Protein AF-A0A2G9NXC8-F1 (afdb_monomer_lite)

Foldseek 3Di:
DDDPVPVVVVVVVVVVVVVVVVVVVVVVVVVVVVVCCVVVVVVVVVVVVVVVQVVQKDKDKDKDKDKDKDKDKDKAADQPQVPDPQWDFDDPDPVPDDGGRIIIHIDIDIDIDIFIWIDIDGNVCVVVDDPVVSPDDWTAHPVGHTDD

Structure (mmCIF, N/CA/C/O backbone):
data_AF-A0A2G9NXC8-F1
#
_entry.id   AF-A0A2G9NXC8-F1
#
loop_
_atom_site.group_PDB
_atom_site.id
_atom_site.type_symbol
_atom_site.label_atom_id
_atom_site.label_alt_id
_atom_site.label_comp_id
_atom_site.label_asym_id
_atom_site.label_entity_id
_atom_site.label_seq_id
_atom_site.pdbx_PDB_ins_code
_atom_site.Cartn_x
_atom_site.Cartn_y
_atom_site.Cartn_z
_atom_site.occupancy
_atom_site.B_iso_or_equiv
_atom_site.auth_seq_id
_atom_site.auth_comp_id
_atom_site.auth_asym_id
_atom_site.auth_atom_id
_atom_site.pdbx_PDB_model_num
ATOM 1 N N . MET A 1 1 ? 66.734 40.270 -54.750 1.00 46.84 1 MET A N 1
ATOM 2 C CA . MET A 1 1 ? 66.098 39.158 -55.494 1.00 46.84 1 MET A CA 1
ATOM 3 C C . MET A 1 1 ? 65.897 37.991 -54.531 1.00 46.84 1 MET A C 1
ATOM 5 O O . MET A 1 1 ? 66.843 37.259 -54.272 1.00 46.84 1 MET A O 1
ATOM 9 N N . ALA A 1 2 ? 64.716 37.881 -53.912 1.00 50.00 2 ALA A N 1
ATOM 10 C CA . ALA A 1 2 ? 64.387 36.790 -52.989 1.00 50.00 2 ALA A CA 1
ATOM 11 C C . ALA A 1 2 ? 63.838 35.588 -53.777 1.00 50.00 2 ALA A C 1
ATOM 13 O O . ALA A 1 2 ? 63.085 35.762 -54.733 1.00 50.00 2 ALA A O 1
ATOM 14 N N . LYS A 1 3 ? 64.281 34.378 -53.421 1.00 49.31 3 LYS A N 1
ATOM 15 C CA . LYS A 1 3 ? 64.037 33.144 -54.179 1.00 49.31 3 LYS A CA 1
ATOM 16 C C . LYS A 1 3 ? 62.549 32.736 -54.135 1.00 49.31 3 LYS A C 1
ATOM 18 O O . LYS A 1 3 ? 61.989 32.649 -53.043 1.00 49.31 3 LYS A O 1
ATOM 23 N N . PRO A 1 4 ? 61.940 32.344 -55.273 1.00 56.59 4 PRO A N 1
ATOM 24 C CA . PRO A 1 4 ? 60.542 31.887 -55.360 1.00 56.59 4 PRO A CA 1
ATOM 25 C C . PRO A 1 4 ? 60.245 30.579 -54.592 1.00 56.59 4 PRO A C 1
ATOM 27 O O . PRO A 1 4 ? 59.108 30.116 -54.559 1.00 56.59 4 PRO A O 1
ATOM 30 N N . SER A 1 5 ? 61.245 29.965 -53.951 1.00 59.00 5 SER A N 1
ATOM 31 C CA . SER A 1 5 ? 61.100 28.717 -53.197 1.00 59.00 5 SER A CA 1
ATOM 32 C C . SER A 1 5 ? 60.465 28.888 -51.810 1.00 59.00 5 SER A C 1
ATOM 34 O O . SER A 1 5 ? 59.832 27.954 -51.320 1.00 59.00 5 SER A O 1
ATOM 36 N N . GLU A 1 6 ? 60.594 30.052 -51.161 1.00 57.78 6 GLU A N 1
ATOM 37 C CA . GLU A 1 6 ? 60.054 30.252 -49.802 1.00 57.78 6 GLU A CA 1
ATOM 38 C C . GLU A 1 6 ? 58.546 30.553 -49.780 1.00 57.78 6 GLU A C 1
ATOM 40 O O . GLU A 1 6 ? 57.832 30.073 -48.893 1.00 57.78 6 GLU A O 1
ATOM 45 N N . GLU A 1 7 ? 58.020 31.277 -50.772 1.00 59.09 7 GLU A N 1
ATOM 46 C CA . GLU A 1 7 ? 56.585 31.596 -50.847 1.00 59.09 7 GLU A CA 1
ATOM 47 C C . GLU A 1 7 ? 55.720 30.361 -51.136 1.00 59.09 7 GLU A C 1
ATOM 49 O O . GLU A 1 7 ? 54.653 30.176 -50.538 1.00 59.09 7 GLU A O 1
ATOM 54 N N . VAL A 1 8 ? 56.204 29.457 -51.993 1.00 60.72 8 VAL A N 1
ATOM 55 C CA . VAL A 1 8 ? 55.516 28.197 -52.320 1.00 60.72 8 VAL A CA 1
ATOM 56 C C . VAL A 1 8 ? 55.487 27.254 -51.107 1.00 60.72 8 VAL A C 1
ATOM 58 O O . VAL A 1 8 ? 54.483 26.578 -50.860 1.00 60.72 8 VAL A O 1
ATOM 61 N N . ALA A 1 9 ? 56.547 27.251 -50.291 1.00 60.69 9 ALA A N 1
ATOM 62 C CA . ALA A 1 9 ? 56.615 26.461 -49.064 1.00 60.69 9 ALA A CA 1
ATOM 63 C C . ALA A 1 9 ? 5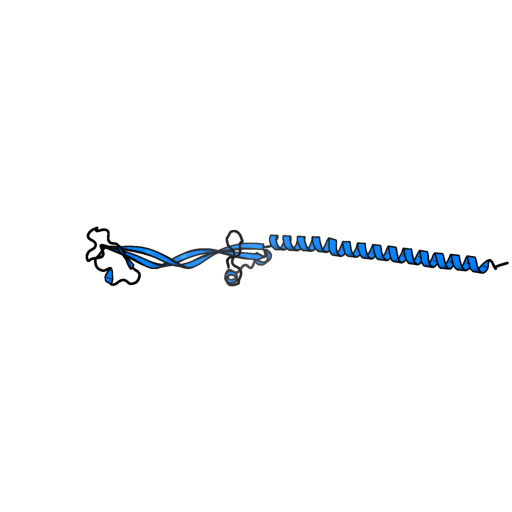5.669 26.987 -47.965 1.00 60.69 9 ALA A C 1
ATOM 65 O O . ALA A 1 9 ? 55.025 26.186 -47.280 1.00 60.69 9 ALA A O 1
ATOM 66 N N . LYS A 1 10 ? 55.522 28.315 -47.821 1.00 61.81 10 LYS A N 1
ATOM 67 C CA . LYS A 1 10 ? 54.551 28.925 -46.889 1.00 61.81 10 LYS A CA 1
ATOM 68 C C . LYS A 1 10 ? 53.102 28.613 -47.277 1.00 61.81 10 LYS A C 1
ATOM 70 O O . LYS A 1 10 ? 52.329 28.202 -46.411 1.00 61.81 10 LYS A O 1
ATOM 75 N N . LYS A 1 11 ? 52.743 28.701 -48.566 1.00 63.12 11 LYS A N 1
ATOM 76 C CA . LYS A 1 11 ? 51.387 28.359 -49.048 1.00 63.12 11 LYS A CA 1
ATOM 77 C C . LYS A 1 11 ? 51.007 26.897 -48.783 1.00 63.12 11 LYS A C 1
ATOM 79 O O . LYS A 1 11 ? 49.898 26.637 -48.320 1.00 63.12 11 LYS A O 1
ATOM 84 N N . ARG A 1 12 ? 51.928 25.941 -48.983 1.00 67.44 12 ARG A N 1
ATOM 85 C CA . ARG A 1 12 ? 51.677 24.516 -48.672 1.00 67.44 12 ARG A CA 1
ATOM 86 C C . ARG A 1 12 ? 51.468 24.249 -47.180 1.00 67.44 12 ARG A C 1
ATOM 88 O O . ARG A 1 12 ? 50.654 23.398 -46.835 1.00 67.44 12 ARG A O 1
ATOM 95 N N . LYS A 1 13 ? 52.180 24.952 -46.292 1.00 71.19 13 LYS A N 1
ATOM 96 C CA . LYS A 1 13 ? 51.973 24.831 -44.837 1.00 71.1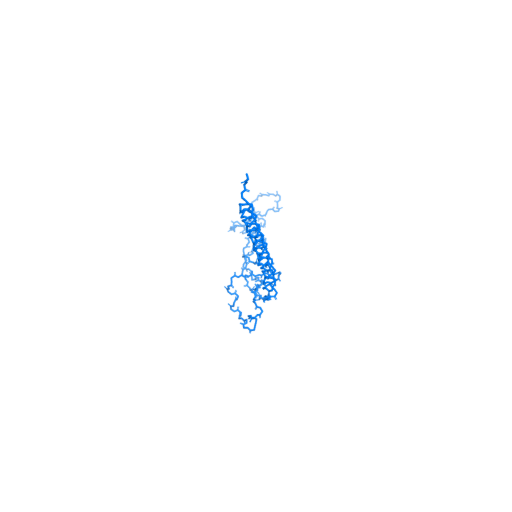9 13 LYS A CA 1
ATOM 97 C C . LYS A 1 13 ? 50.620 25.412 -44.410 1.00 71.19 13 LYS A C 1
ATOM 99 O O . LYS A 1 13 ? 49.918 24.766 -43.641 1.00 71.19 13 LYS A O 1
ATOM 104 N N . GLY A 1 14 ? 50.223 26.557 -44.972 1.00 76.31 14 GLY A N 1
ATOM 105 C CA . GLY A 1 14 ? 48.908 27.161 -44.722 1.00 76.31 14 GLY A CA 1
ATOM 106 C C . GLY A 1 14 ? 47.743 26.246 -45.115 1.00 76.31 14 GLY A C 1
ATOM 107 O O . GLY A 1 14 ? 46.814 26.068 -44.335 1.00 76.31 14 GLY A O 1
ATOM 108 N N . TRP A 1 15 ? 47.835 25.578 -46.269 1.00 79.06 15 TRP A N 1
ATOM 109 C CA . TRP A 1 15 ? 46.814 24.622 -46.722 1.00 79.06 15 TRP A CA 1
ATOM 110 C C . TRP A 1 15 ? 46.705 23.375 -45.838 1.00 79.06 15 TRP A C 1
ATOM 112 O O . TRP A 1 15 ? 45.604 22.882 -45.610 1.00 79.06 15 TRP A O 1
ATOM 122 N N . LYS A 1 16 ? 47.825 22.882 -45.294 1.00 81.12 16 LYS A N 1
ATOM 123 C CA . LYS A 1 16 ? 47.810 21.755 -44.348 1.00 81.12 16 LYS A CA 1
ATOM 124 C C . LYS A 1 16 ? 47.131 22.119 -43.030 1.00 81.12 16 LYS A C 1
ATOM 126 O O . LYS A 1 16 ? 46.351 21.325 -42.518 1.00 81.12 16 LYS A O 1
ATOM 131 N N . ILE A 1 17 ? 47.406 23.313 -42.503 1.00 85.50 17 ILE A N 1
ATOM 132 C CA . ILE A 1 17 ? 46.775 23.802 -41.269 1.00 85.50 17 ILE A CA 1
ATOM 133 C C . ILE A 1 17 ? 45.276 24.009 -41.498 1.00 85.50 17 ILE A C 1
ATOM 135 O O . ILE A 1 17 ? 44.469 23.541 -40.703 1.00 85.50 17 ILE A O 1
ATOM 139 N N . PHE A 1 18 ? 44.897 24.631 -42.615 1.00 85.00 18 PHE A N 1
ATOM 140 C CA . PHE A 1 18 ? 43.494 24.844 -42.965 1.00 85.00 18 PHE A CA 1
ATOM 141 C C . PHE A 1 18 ? 42.719 23.525 -43.113 1.00 85.00 18 PHE A C 1
ATOM 143 O O . PHE A 1 18 ? 41.641 23.374 -42.541 1.00 85.00 18 PHE A O 1
ATOM 150 N N . GLY A 1 19 ? 43.299 22.535 -43.802 1.00 87.75 19 GLY A N 1
ATOM 151 C CA . GLY A 1 19 ? 42.705 21.201 -43.913 1.00 87.75 19 GLY A CA 1
ATOM 152 C C . GLY A 1 19 ? 42.540 20.505 -42.559 1.00 87.75 19 GLY A C 1
ATOM 153 O O . GLY A 1 19 ? 41.507 19.891 -42.310 1.00 87.75 19 GLY A O 1
ATOM 154 N N . LEU A 1 20 ? 43.517 20.650 -41.657 1.00 90.69 20 LEU A N 1
ATOM 155 C CA . LEU A 1 20 ? 43.464 20.067 -40.315 1.00 90.69 20 LEU A CA 1
ATOM 156 C C . LEU A 1 20 ? 42.373 20.712 -39.442 1.00 90.69 20 LEU A C 1
ATOM 158 O O . LEU A 1 20 ? 41.668 20.002 -38.730 1.00 90.69 20 LEU A O 1
ATOM 162 N N . VAL A 1 21 ? 42.176 22.030 -39.543 1.00 91.56 21 VAL A N 1
ATOM 163 C CA . VAL A 1 21 ? 41.105 22.747 -38.826 1.00 91.56 21 VAL A CA 1
ATOM 164 C C . VAL A 1 21 ? 39.718 22.281 -39.279 1.00 91.56 21 VAL A C 1
ATOM 166 O O . VAL A 1 21 ? 38.859 22.027 -38.437 1.00 91.56 21 VAL A O 1
ATOM 169 N N . ILE A 1 22 ? 39.504 22.103 -40.586 1.00 91.94 22 ILE A N 1
ATOM 170 C CA . ILE A 1 22 ? 38.231 21.587 -41.118 1.00 91.94 22 ILE A CA 1
ATOM 171 C C . ILE A 1 22 ? 37.957 20.172 -40.598 1.00 91.94 22 ILE A C 1
ATOM 173 O O . ILE A 1 22 ? 36.836 19.864 -40.197 1.00 91.94 22 ILE A O 1
ATOM 177 N N . LEU A 1 23 ? 38.982 19.320 -40.559 1.00 92.38 23 LEU A N 1
ATOM 178 C CA . LEU A 1 23 ? 38.857 17.937 -40.095 1.00 92.38 23 LEU A CA 1
ATOM 179 C C . LEU A 1 23 ? 38.466 17.868 -38.610 1.00 92.38 23 LEU A C 1
ATOM 181 O O . LEU A 1 23 ? 37.584 17.095 -38.240 1.00 92.38 23 LEU A O 1
ATOM 185 N N . ILE A 1 24 ? 39.058 18.731 -37.777 1.00 94.25 24 ILE A N 1
ATOM 186 C CA . ILE A 1 24 ? 38.680 18.876 -36.363 1.00 94.25 24 ILE A CA 1
ATOM 187 C C . ILE A 1 24 ? 37.227 19.347 -36.236 1.00 94.25 24 ILE A C 1
ATOM 189 O O . ILE A 1 24 ? 36.483 18.818 -35.414 1.00 94.25 24 ILE A O 1
ATOM 193 N N . PHE A 1 25 ? 36.799 20.306 -37.059 1.00 94.06 25 PHE A N 1
ATOM 194 C CA . PHE A 1 25 ? 35.432 20.825 -37.008 1.00 94.06 25 PHE A CA 1
ATOM 195 C C . PHE A 1 25 ? 34.391 19.754 -37.366 1.00 94.06 25 PHE A C 1
ATOM 197 O O . PHE A 1 25 ? 33.392 19.601 -36.665 1.00 94.06 25 PHE A O 1
ATOM 204 N N . ILE A 1 26 ? 34.658 18.956 -38.405 1.00 93.06 26 ILE A N 1
ATOM 205 C CA . ILE A 1 26 ? 33.807 17.819 -38.791 1.00 93.06 26 ILE A CA 1
ATOM 206 C C . ILE A 1 26 ? 33.732 16.795 -37.653 1.00 93.06 26 ILE A C 1
ATOM 208 O O . ILE A 1 26 ? 32.646 16.325 -37.318 1.00 93.06 26 ILE A O 1
ATOM 212 N N . PHE A 1 27 ? 34.868 16.479 -37.026 1.00 93.62 27 PHE A N 1
ATOM 213 C CA . PHE A 1 27 ? 34.912 15.548 -35.901 1.00 93.62 27 PHE A CA 1
ATOM 214 C C . PHE A 1 27 ? 34.095 16.049 -34.700 1.00 93.62 27 PHE A C 1
ATOM 216 O O . PHE A 1 27 ? 33.315 15.290 -34.127 1.00 93.62 27 PHE A O 1
ATOM 223 N N . LEU A 1 28 ? 34.203 17.337 -34.358 1.00 91.62 28 LEU A N 1
ATOM 224 C CA . LEU A 1 28 ? 33.412 17.949 -33.287 1.00 91.62 28 LEU A CA 1
ATOM 225 C C . LEU A 1 28 ? 31.908 17.911 -33.585 1.00 91.62 28 LEU A C 1
ATOM 227 O O . LEU A 1 28 ? 31.131 17.546 -32.705 1.00 91.62 28 LEU A O 1
ATOM 231 N N . MET A 1 29 ? 31.489 18.218 -34.817 1.00 89.31 29 MET A N 1
ATOM 232 C CA . MET A 1 29 ? 30.076 18.103 -35.204 1.00 89.31 29 MET A CA 1
ATOM 233 C C . MET A 1 29 ? 29.564 16.663 -35.080 1.00 89.31 29 MET A C 1
ATOM 235 O O . MET A 1 29 ? 28.447 16.445 -34.613 1.00 89.31 29 MET A O 1
ATOM 239 N N . PHE A 1 30 ? 30.388 15.674 -35.439 1.00 89.69 30 PHE A N 1
ATOM 240 C CA . PHE A 1 30 ? 30.027 14.262 -35.319 1.00 89.69 30 PHE A CA 1
ATOM 241 C C . PHE A 1 30 ? 29.868 13.821 -33.857 1.00 89.69 30 PHE A C 1
ATOM 243 O O . PHE A 1 30 ? 28.951 13.061 -33.537 1.00 89.69 30 PHE A O 1
ATOM 250 N N . LEU A 1 31 ? 30.719 14.325 -32.955 1.00 88.25 31 LEU A N 1
ATOM 251 C CA . LEU A 1 31 ? 30.597 14.076 -31.517 1.00 88.25 31 LEU A CA 1
ATOM 252 C C . LEU A 1 31 ? 29.303 14.662 -30.948 1.00 88.25 31 LEU A C 1
ATOM 254 O O . LEU A 1 31 ? 28.583 13.952 -30.251 1.00 88.25 31 LEU A O 1
ATOM 258 N N . VAL A 1 32 ? 28.978 15.916 -31.280 1.00 86.06 32 VAL A N 1
ATOM 259 C CA . VAL A 1 32 ? 27.736 16.563 -30.821 1.00 86.06 32 VAL A CA 1
ATOM 260 C C . VAL A 1 32 ? 26.512 15.786 -31.307 1.00 86.06 32 VAL A C 1
ATOM 262 O O . VAL A 1 32 ? 25.651 15.436 -30.506 1.00 86.06 32 VAL A O 1
ATOM 265 N N . PHE A 1 33 ? 26.478 15.413 -32.588 1.00 82.94 33 PHE A N 1
ATOM 266 C CA . PHE A 1 33 ? 25.367 14.646 -33.155 1.00 82.94 33 PHE A CA 1
ATOM 267 C C . PHE A 1 33 ? 25.225 13.251 -32.525 1.00 82.94 33 PHE A C 1
ATOM 269 O O . PHE A 1 33 ? 24.116 12.781 -32.273 1.00 82.94 33 PHE A O 1
ATOM 276 N N . SER A 1 34 ? 26.347 12.590 -32.224 1.00 80.19 34 SER A N 1
ATOM 277 C CA . SER A 1 34 ? 26.344 11.287 -31.547 1.00 80.19 34 SER A CA 1
ATOM 278 C C . SER A 1 34 ? 25.803 11.396 -30.119 1.00 80.19 34 SER A C 1
ATOM 280 O O . SER A 1 34 ? 25.012 10.552 -29.700 1.00 80.19 34 SER A O 1
ATOM 282 N N . ILE A 1 35 ? 26.181 12.450 -29.388 1.00 79.56 35 ILE A N 1
ATOM 283 C CA . ILE A 1 35 ? 25.672 12.737 -28.041 1.00 79.56 35 ILE A CA 1
ATOM 284 C C . ILE A 1 35 ? 24.161 12.999 -28.097 1.00 79.56 35 ILE A C 1
ATOM 286 O O . ILE A 1 35 ? 23.418 12.345 -27.368 1.00 79.56 35 ILE A O 1
ATOM 290 N N . ASP A 1 36 ? 23.682 13.859 -28.998 1.00 73.75 36 ASP A N 1
ATOM 291 C CA . ASP A 1 36 ? 22.246 14.149 -29.136 1.00 73.75 36 ASP A CA 1
ATOM 292 C C . ASP A 1 36 ? 21.422 12.903 -29.487 1.00 73.75 36 ASP A C 1
ATOM 294 O O . ASP A 1 36 ? 20.326 12.713 -28.959 1.00 73.75 36 ASP A O 1
ATOM 298 N N . ILE A 1 37 ? 21.948 12.000 -30.321 1.00 72.56 37 ILE A N 1
ATOM 299 C CA . ILE A 1 37 ? 21.278 10.727 -30.620 1.00 72.56 37 ILE A CA 1
ATOM 300 C C . ILE A 1 37 ? 21.221 9.826 -29.385 1.00 72.56 37 ILE A C 1
ATOM 302 O O . ILE A 1 37 ? 20.168 9.248 -29.108 1.00 72.56 37 ILE A O 1
ATOM 306 N N . ILE A 1 38 ? 22.327 9.682 -28.652 1.00 70.56 38 ILE A N 1
ATOM 307 C CA . ILE A 1 38 ? 22.405 8.792 -27.485 1.00 70.56 38 ILE A CA 1
ATOM 308 C C . ILE A 1 38 ? 21.502 9.312 -26.357 1.00 70.56 38 ILE A C 1
ATOM 310 O O . ILE A 1 38 ? 20.674 8.562 -25.836 1.00 70.56 38 ILE A O 1
ATOM 314 N N . PHE A 1 39 ? 21.596 10.598 -26.017 1.00 64.88 39 PHE A N 1
ATOM 315 C CA . PHE A 1 39 ? 20.800 11.205 -24.947 1.00 64.88 39 PHE A CA 1
ATOM 316 C C . PHE A 1 39 ? 19.340 11.445 -25.361 1.00 64.88 39 PHE A C 1
ATOM 318 O O . PHE A 1 39 ? 18.428 11.212 -24.564 1.00 64.88 39 PHE A O 1
ATOM 325 N N . GLY A 1 40 ? 19.090 11.837 -26.612 1.00 60.91 40 GLY A N 1
ATOM 326 C CA . GLY A 1 40 ? 17.744 12.055 -27.145 1.00 60.91 40 GLY A CA 1
ATOM 327 C C . GLY A 1 40 ? 16.929 10.765 -27.259 1.00 60.91 40 GLY A C 1
ATOM 328 O O . GLY A 1 40 ? 15.773 10.728 -26.834 1.00 60.91 40 GLY A O 1
ATOM 329 N N . LYS A 1 41 ? 17.530 9.672 -27.754 1.00 57.62 41 LYS A N 1
ATOM 330 C CA . LYS A 1 41 ? 16.856 8.360 -27.811 1.00 57.62 41 LYS A CA 1
ATOM 331 C C . LYS A 1 41 ? 16.759 7.691 -26.441 1.00 57.62 41 LYS A C 1
ATOM 333 O O . LYS A 1 41 ? 15.745 7.052 -26.162 1.00 57.62 41 LYS A O 1
ATOM 338 N N . GLY A 1 42 ? 17.753 7.876 -25.568 1.00 54.25 42 GLY A N 1
ATOM 339 C CA . GLY A 1 42 ? 17.719 7.362 -24.195 1.00 54.25 42 GLY A CA 1
ATOM 340 C C . GLY A 1 42 ? 16.519 7.881 -23.396 1.00 54.25 42 GLY A C 1
ATOM 341 O O . GLY A 1 42 ? 15.881 7.118 -22.672 1.00 54.25 42 GLY A O 1
ATOM 342 N N . LYS A 1 43 ? 16.139 9.151 -23.596 1.00 53.34 43 LYS A N 1
ATOM 343 C CA . LYS A 1 43 ? 14.984 9.766 -22.923 1.00 53.34 43 LYS A CA 1
ATOM 344 C C . LYS A 1 43 ? 13.635 9.199 -23.388 1.00 53.34 43 LYS A C 1
ATOM 346 O O . LYS A 1 43 ? 12.741 9.021 -22.567 1.00 53.34 43 LYS A O 1
ATOM 351 N N . MET A 1 44 ? 13.489 8.867 -24.674 1.00 53.56 44 MET A N 1
ATOM 352 C CA . MET A 1 44 ? 12.263 8.226 -25.176 1.00 53.56 44 MET A CA 1
ATOM 353 C C . MET A 1 44 ? 12.129 6.780 -24.692 1.00 53.56 44 MET A C 1
ATOM 355 O O . MET A 1 44 ? 11.044 6.377 -24.285 1.00 53.56 44 MET A O 1
ATOM 359 N N . ILE A 1 45 ? 13.223 6.011 -24.680 1.00 54.44 45 ILE A N 1
ATOM 360 C CA . ILE A 1 45 ? 13.204 4.623 -24.193 1.00 54.44 45 ILE A CA 1
ATOM 361 C C . ILE A 1 45 ? 12.874 4.584 -22.691 1.00 54.44 45 ILE A C 1
ATOM 363 O O . ILE A 1 45 ? 12.074 3.754 -22.272 1.00 54.44 45 ILE A O 1
ATOM 367 N N . GLY A 1 46 ? 13.411 5.510 -21.887 1.00 51.34 46 GLY A N 1
ATOM 368 C CA . GLY A 1 46 ? 13.102 5.599 -20.453 1.00 51.34 46 GLY A CA 1
ATOM 369 C C . GLY A 1 46 ? 11.628 5.891 -20.144 1.00 51.34 46 GLY A C 1
ATOM 370 O O . GLY A 1 46 ? 11.054 5.265 -19.251 1.00 51.34 46 GLY A O 1
ATOM 371 N N . ASN A 1 47 ? 10.991 6.779 -20.915 1.00 53.84 47 ASN A N 1
ATOM 372 C CA . ASN A 1 47 ? 9.562 7.065 -20.757 1.00 53.84 47 ASN A CA 1
ATOM 373 C C . ASN A 1 47 ? 8.696 5.872 -21.187 1.00 53.84 47 ASN A C 1
ATOM 375 O O . ASN A 1 47 ? 7.801 5.479 -20.449 1.00 53.84 47 ASN A O 1
ATOM 379 N N . ILE A 1 48 ? 9.020 5.227 -22.315 1.00 54.91 48 ILE A N 1
ATOM 380 C CA . ILE A 1 48 ? 8.276 4.052 -22.795 1.00 54.91 48 ILE A CA 1
ATOM 381 C C . ILE A 1 48 ? 8.372 2.894 -21.796 1.00 54.91 48 ILE A C 1
ATOM 383 O O . ILE A 1 48 ? 7.378 2.226 -21.544 1.00 54.91 48 ILE A O 1
ATOM 387 N N . VAL A 1 49 ? 9.544 2.650 -21.202 1.00 55.22 49 VAL A N 1
ATOM 388 C CA . VAL A 1 49 ? 9.711 1.578 -20.205 1.00 55.22 49 VAL A CA 1
ATOM 389 C C . VAL A 1 49 ? 8.919 1.871 -18.927 1.00 55.22 49 VAL A C 1
ATOM 391 O O . VAL A 1 49 ? 8.336 0.948 -18.360 1.00 55.22 49 VAL A O 1
ATOM 394 N N . SER A 1 50 ? 8.861 3.133 -18.498 1.00 54.84 50 SER A N 1
ATOM 395 C CA . SER A 1 50 ? 8.072 3.550 -17.331 1.00 54.84 50 SER A CA 1
ATOM 396 C C . SER A 1 50 ? 6.573 3.334 -17.570 1.00 54.84 50 SER A C 1
ATOM 398 O O . SER A 1 50 ? 5.941 2.613 -16.794 1.00 54.84 50 SER A O 1
ATOM 400 N N . ASP A 1 51 ? 6.047 3.821 -18.698 1.00 52.81 51 ASP A N 1
ATOM 401 C CA . ASP A 1 51 ? 4.633 3.673 -19.080 1.00 52.81 51 ASP A CA 1
ATOM 402 C C . ASP A 1 51 ? 4.249 2.199 -19.310 1.00 52.81 51 ASP A C 1
ATOM 404 O O . ASP A 1 51 ? 3.181 1.737 -18.895 1.00 52.81 51 ASP A O 1
ATOM 408 N N . LEU A 1 52 ? 5.142 1.405 -19.917 1.00 54.16 52 LEU A N 1
ATOM 409 C CA . LEU A 1 52 ? 4.915 -0.027 -20.113 1.00 54.16 52 LEU A CA 1
ATOM 410 C C . LEU A 1 52 ? 4.903 -0.782 -18.774 1.00 54.16 52 LEU A C 1
ATOM 412 O O . LEU A 1 52 ? 4.104 -1.705 -18.597 1.00 54.16 52 LEU A O 1
ATOM 416 N N . SER A 1 53 ? 5.751 -0.392 -17.814 1.00 53.47 53 SER A N 1
ATOM 417 C CA . SER A 1 53 ? 5.774 -1.000 -16.477 1.00 53.47 53 SER A CA 1
ATOM 418 C C . SER A 1 53 ? 4.467 -0.766 -15.715 1.00 53.47 53 SER A C 1
ATOM 420 O O . SER A 1 53 ? 3.990 -1.672 -15.036 1.00 53.47 53 SER A O 1
ATOM 422 N N . GLU A 1 54 ? 3.843 0.398 -15.896 1.00 53.38 54 GLU A N 1
ATOM 423 C CA . GLU A 1 54 ? 2.568 0.735 -15.266 1.00 53.38 54 GLU A CA 1
ATOM 424 C C . GLU A 1 54 ? 1.406 -0.008 -15.949 1.00 53.38 54 GLU A C 1
ATOM 426 O O . GLU A 1 54 ? 0.594 -0.643 -15.271 1.00 53.38 54 GLU A O 1
ATOM 431 N N . SER A 1 55 ? 1.416 -0.088 -17.290 1.00 58.41 55 SER A N 1
ATOM 432 C CA . SER A 1 55 ? 0.434 -0.849 -18.090 1.00 58.41 55 SER A CA 1
ATOM 433 C C . SER A 1 55 ? 0.478 -2.370 -17.883 1.00 58.41 55 SER A C 1
ATOM 435 O O . SER A 1 55 ? -0.461 -3.082 -18.239 1.00 58.41 55 SER A O 1
ATOM 437 N N . THR A 1 56 ? 1.569 -2.887 -17.307 1.00 66.50 56 THR A N 1
ATOM 438 C CA . THR A 1 56 ? 1.766 -4.321 -17.066 1.00 66.50 56 THR A CA 1
ATOM 439 C C . THR A 1 56 ? 1.451 -4.745 -15.639 1.00 66.50 56 THR A C 1
ATOM 441 O O . THR A 1 56 ? 1.770 -5.872 -15.260 1.00 66.50 56 THR A O 1
ATOM 444 N N . THR A 1 57 ? 0.798 -3.892 -14.847 1.00 67.88 57 THR A N 1
ATOM 445 C CA . THR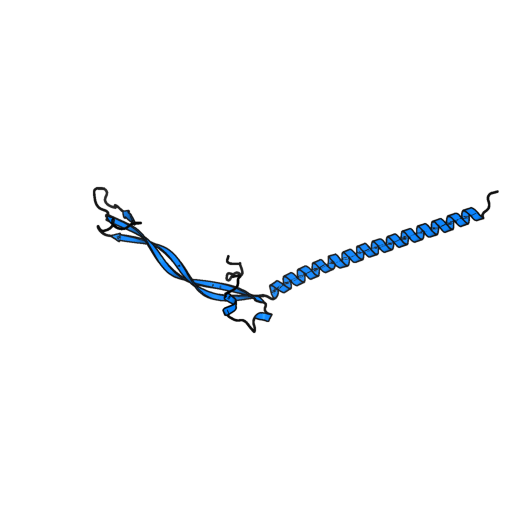 A 1 57 ? 0.333 -4.235 -13.499 1.00 67.88 57 THR A CA 1
ATOM 446 C C . THR A 1 57 ? -1.187 -4.367 -13.431 1.00 67.88 57 THR A C 1
ATOM 448 O O . THR A 1 57 ? -1.925 -3.712 -14.160 1.00 67.88 57 THR A O 1
ATOM 451 N N . LYS A 1 58 ? -1.666 -5.258 -12.563 1.00 74.94 58 LYS A N 1
ATOM 452 C CA . LYS A 1 58 ? -3.080 -5.473 -12.261 1.00 74.94 58 LYS A CA 1
ATOM 453 C C . LYS A 1 58 ? -3.291 -5.302 -10.763 1.00 74.94 58 LYS A C 1
ATOM 455 O O . LYS A 1 58 ? -2.534 -5.853 -9.964 1.00 74.94 58 LYS A O 1
ATOM 460 N N . LEU A 1 59 ? -4.335 -4.566 -10.399 1.00 76.81 59 LEU A N 1
ATOM 461 C CA . LEU A 1 59 ? -4.791 -4.463 -9.020 1.00 76.81 59 LEU A CA 1
ATOM 462 C C . LEU A 1 59 ? -5.635 -5.700 -8.680 1.00 76.81 59 LEU A C 1
ATOM 464 O O . LEU A 1 59 ? -6.601 -6.009 -9.381 1.00 76.81 59 LEU A O 1
ATOM 468 N N . VAL A 1 60 ? -5.252 -6.427 -7.633 1.00 77.94 60 VAL A N 1
ATOM 469 C CA . VAL A 1 60 ? -6.009 -7.575 -7.117 1.00 77.94 60 VAL A CA 1
ATOM 470 C C . VAL A 1 60 ? -6.388 -7.290 -5.677 1.00 77.94 60 VAL A C 1
ATOM 472 O O . VAL A 1 60 ? -5.513 -7.035 -4.856 1.00 77.94 60 VAL A O 1
ATOM 475 N N . CYS A 1 61 ? -7.687 -7.320 -5.390 1.00 78.62 61 CYS A N 1
ATOM 476 C CA . CYS A 1 61 ? -8.249 -6.964 -4.094 1.00 78.62 61 CYS A CA 1
ATOM 477 C C . CYS A 1 61 ? -8.809 -8.191 -3.380 1.00 78.62 61 CYS A C 1
ATOM 479 O O . CYS A 1 61 ? -9.452 -9.038 -4.003 1.00 78.62 61 CYS A O 1
ATOM 481 N N . LYS A 1 62 ? -8.606 -8.248 -2.064 1.00 78.69 62 LYS A N 1
ATOM 482 C CA . LYS A 1 62 ? -9.234 -9.214 -1.165 1.00 78.69 62 LYS A CA 1
ATOM 483 C C . LYS A 1 62 ? -9.867 -8.468 -0.001 1.00 78.69 62 LYS A C 1
ATOM 485 O O . LYS A 1 62 ? -9.285 -7.533 0.547 1.00 78.69 62 LYS A O 1
ATOM 490 N N . GLN A 1 63 ? -11.054 -8.906 0.390 1.00 79.38 63 GLN A N 1
ATOM 491 C CA . GLN A 1 63 ? -11.702 -8.401 1.586 1.00 79.38 63 GLN A CA 1
ATOM 492 C C . GLN A 1 63 ? -11.063 -9.065 2.809 1.00 79.38 63 GLN A C 1
ATOM 494 O O . GLN A 1 63 ? -11.042 -10.292 2.916 1.00 79.38 63 GLN A O 1
ATOM 499 N N . GLN A 1 64 ? -10.514 -8.260 3.714 1.00 74.50 64 GLN A N 1
ATOM 500 C CA . GLN A 1 64 ? -9.933 -8.725 4.969 1.00 74.50 64 GLN A CA 1
ATOM 501 C C . GLN A 1 64 ? -10.728 -8.176 6.152 1.00 74.50 64 GLN A C 1
ATOM 503 O O . GLN A 1 64 ? -11.113 -7.004 6.186 1.00 74.50 64 GLN A O 1
ATOM 508 N N . SER A 1 65 ? -10.982 -9.041 7.133 1.00 82.50 65 SER A N 1
ATOM 509 C CA . SER A 1 65 ? -11.546 -8.641 8.417 1.00 82.50 65 SER A CA 1
ATOM 510 C C . SER A 1 65 ? -10.447 -8.100 9.320 1.00 82.50 65 SER A C 1
ATOM 512 O O . SER A 1 65 ? -9.423 -8.758 9.493 1.00 82.50 65 SER A O 1
ATOM 514 N N . TYR A 1 66 ? -10.688 -6.955 9.946 1.00 79.12 66 TYR A N 1
ATOM 515 C CA . TYR A 1 66 ? -9.823 -6.408 10.983 1.00 79.12 66 TYR A CA 1
ATOM 516 C C . TYR A 1 66 ? -10.642 -6.074 12.228 1.00 79.12 66 TYR A C 1
ATOM 518 O O . TYR A 1 66 ? -11.852 -5.836 12.155 1.00 79.12 66 TYR A O 1
ATOM 526 N N . GLN A 1 67 ? -9.983 -6.108 13.383 1.00 84.69 67 GLN A N 1
ATOM 527 C CA . GLN A 1 67 ? -10.575 -5.646 14.629 1.00 84.69 67 GLN A CA 1
ATOM 528 C C . GLN A 1 67 ? -10.285 -4.162 14.792 1.00 84.69 67 GLN A C 1
ATOM 530 O O . GLN A 1 67 ? -9.139 -3.736 14.663 1.00 84.69 67 GLN A O 1
ATOM 535 N N . ASP A 1 68 ? -11.337 -3.400 15.056 1.00 87.25 68 ASP A N 1
ATOM 536 C CA . ASP A 1 68 ? -11.260 -1.975 15.326 1.00 87.25 68 ASP A CA 1
ATOM 537 C C . ASP A 1 68 ? -11.850 -1.685 16.698 1.00 87.25 68 ASP A C 1
ATOM 539 O O . ASP A 1 68 ? -12.812 -2.330 17.132 1.00 87.25 68 ASP A O 1
ATOM 543 N N . ILE A 1 69 ? -11.258 -0.710 17.370 1.00 87.44 69 ILE A N 1
ATOM 544 C CA . ILE A 1 69 ? -11.691 -0.266 18.685 1.00 87.44 69 ILE A CA 1
ATOM 545 C C . ILE A 1 69 ? -12.597 0.944 18.475 1.00 87.44 69 ILE A C 1
ATOM 547 O O . ILE A 1 69 ? -12.154 1.996 18.017 1.00 87.44 69 ILE A O 1
ATOM 551 N N . GLU A 1 70 ? -13.881 0.795 18.794 1.00 87.56 70 GLU A N 1
ATOM 552 C CA . GLU A 1 70 ? -14.842 1.892 18.742 1.00 87.56 70 GLU A CA 1
ATOM 553 C C . GLU A 1 70 ? -15.256 2.325 20.143 1.00 87.56 70 GLU A C 1
ATOM 555 O O . GLU A 1 70 ? -15.655 1.508 20.977 1.00 87.56 70 GLU A O 1
ATOM 560 N N . TYR A 1 71 ? -15.245 3.638 20.358 1.00 85.88 71 TYR A N 1
ATOM 561 C CA . TYR A 1 71 ? -15.791 4.259 21.555 1.00 85.88 71 TYR A CA 1
ATOM 562 C C . TYR A 1 71 ? -17.230 4.684 21.290 1.00 85.88 71 TYR A C 1
ATOM 564 O O . TYR A 1 71 ? -17.512 5.405 20.331 1.00 85.88 71 TYR A O 1
ATOM 572 N N . TYR A 1 72 ? -18.147 4.245 22.144 1.00 82.69 72 TYR A N 1
ATOM 573 C CA . TYR A 1 72 ? -19.541 4.663 22.098 1.00 82.69 72 TYR A CA 1
ATOM 574 C C . TYR A 1 72 ? -19.979 5.182 23.456 1.00 82.69 72 TYR A C 1
ATOM 576 O O . TYR A 1 72 ? -19.456 4.808 24.504 1.00 82.69 72 TYR A O 1
ATOM 584 N N . THR A 1 73 ? -20.958 6.073 23.422 1.00 85.56 73 THR A N 1
ATOM 585 C CA . THR A 1 73 ? -21.541 6.643 24.623 1.00 85.56 73 THR A CA 1
ATOM 586 C C . THR A 1 73 ? -22.832 5.910 24.950 1.00 85.56 73 THR A C 1
ATOM 588 O O . THR A 1 73 ? -23.761 5.918 24.144 1.00 85.56 73 THR A O 1
ATOM 591 N N . GLU A 1 74 ? -22.916 5.315 26.135 1.00 84.06 74 GLU A N 1
ATOM 592 C CA . GLU A 1 74 ? -24.184 4.819 26.672 1.00 84.06 74 GLU A CA 1
ATOM 593 C C . GLU A 1 74 ? -24.708 5.753 27.763 1.00 84.06 74 GLU A C 1
ATOM 595 O O . GLU A 1 74 ? -23.935 6.360 28.511 1.00 84.06 74 GLU A O 1
ATOM 600 N N . VAL A 1 75 ? -26.034 5.868 27.842 1.00 81.94 75 VAL A N 1
ATOM 601 C CA . VAL A 1 75 ? -26.711 6.555 28.941 1.00 81.94 75 VAL A CA 1
ATOM 602 C C . VAL A 1 75 ? -27.363 5.502 29.823 1.00 81.94 75 VAL A C 1
ATOM 604 O O . VAL A 1 75 ? -28.264 4.792 29.379 1.00 81.94 75 VAL A O 1
ATOM 607 N N . VAL A 1 76 ? -26.902 5.393 31.066 1.00 74.94 76 VAL A N 1
ATOM 608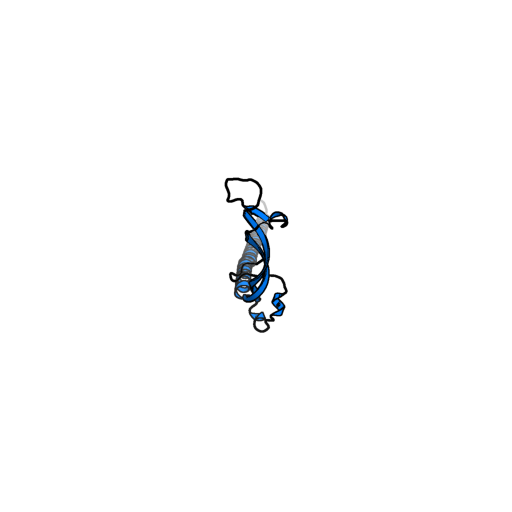 C CA . VAL A 1 76 ? -27.452 4.467 32.061 1.00 74.94 76 VAL A CA 1
ATOM 609 C C . VAL A 1 76 ? -28.264 5.273 33.066 1.00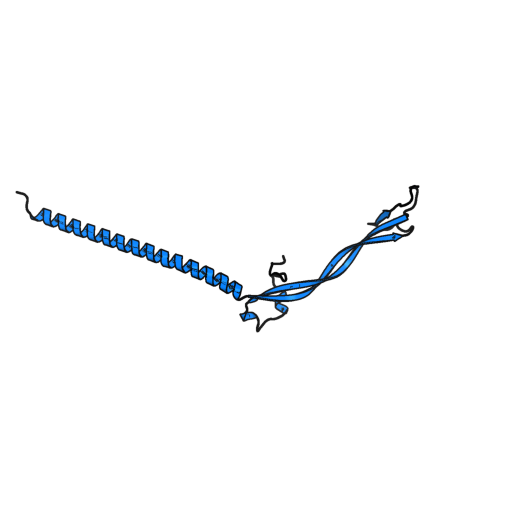 74.94 76 VAL A C 1
ATOM 611 O O . VAL A 1 76 ? -27.745 6.195 33.694 1.00 74.94 76 VAL A O 1
ATOM 614 N N . SER A 1 77 ? -29.544 4.943 33.215 1.00 70.44 77 SER A N 1
ATOM 615 C CA . SER A 1 77 ? -30.406 5.551 34.232 1.00 70.44 77 SER A CA 1
ATOM 616 C C . SER A 1 77 ? -30.264 4.803 35.561 1.00 70.44 77 SER A C 1
ATOM 618 O O . SER A 1 77 ? -30.316 3.571 35.586 1.00 70.44 77 SER A O 1
ATOM 620 N N . GLY A 1 78 ? -30.092 5.537 36.666 1.00 62.75 78 GLY A N 1
ATOM 621 C CA . GLY A 1 78 ? -30.147 4.985 38.023 1.00 62.75 78 GLY A CA 1
ATOM 622 C C . GLY A 1 78 ? -28.993 5.380 38.952 1.00 62.75 78 GLY A C 1
ATOM 623 O O . GLY A 1 78 ? -27.926 5.817 38.533 1.00 62.75 78 GLY A O 1
ATOM 624 N N . LYS A 1 79 ? -29.202 5.151 40.257 1.00 56.06 79 LYS A N 1
ATOM 625 C CA . LYS A 1 79 ? -28.330 5.567 41.380 1.00 56.06 79 LYS A CA 1
ATOM 626 C C . LYS A 1 79 ? -26.931 4.914 41.433 1.00 56.06 79 LYS A C 1
ATOM 628 O O . LYS A 1 79 ? -26.194 5.158 42.378 1.00 56.06 79 LYS A O 1
ATOM 633 N N . ASN A 1 80 ? -26.555 4.076 40.465 1.00 56.88 80 ASN A N 1
ATOM 634 C CA . ASN A 1 80 ? -25.280 3.332 40.465 1.00 56.88 80 ASN A CA 1
ATOM 635 C C . ASN A 1 80 ? -24.124 4.064 39.762 1.00 56.88 80 ASN A C 1
ATOM 637 O O . ASN A 1 80 ? -23.031 3.520 39.619 1.00 56.88 80 ASN A O 1
ATOM 641 N N . CYS A 1 81 ? -24.374 5.301 39.353 1.00 62.19 81 CYS A N 1
ATOM 642 C CA . CYS A 1 81 ? -23.441 6.208 38.706 1.00 62.19 81 CYS A CA 1
ATOM 643 C C . CYS A 1 81 ? -22.128 6.460 39.457 1.00 62.19 81 CYS A C 1
ATOM 645 O O . CYS A 1 81 ? -21.074 6.561 38.835 1.00 62.19 81 CYS A O 1
ATOM 647 N N . ASP A 1 82 ? -22.176 6.506 40.789 1.00 56.66 82 ASP A N 1
ATOM 648 C CA . ASP A 1 82 ? -21.054 6.950 41.628 1.00 56.66 82 ASP A CA 1
ATOM 649 C C . ASP A 1 82 ? -19.859 5.979 41.650 1.00 56.66 82 ASP A C 1
ATOM 651 O O . ASP A 1 82 ? -18.804 6.299 42.194 1.00 56.66 82 ASP A O 1
ATOM 655 N N . ARG A 1 83 ? -20.009 4.770 41.090 1.00 57.16 83 ARG A N 1
ATOM 656 C CA . ARG A 1 83 ? -18.977 3.717 41.107 1.00 57.16 83 ARG A CA 1
ATOM 657 C C . ARG A 1 83 ? -18.329 3.439 39.755 1.00 57.16 83 ARG A C 1
ATOM 659 O O . ARG A 1 83 ? -17.458 2.574 39.690 1.00 57.16 83 ARG A O 1
ATOM 666 N N . VAL A 1 84 ? -18.744 4.119 38.688 1.00 61.19 84 VAL A N 1
ATOM 667 C CA . VAL A 1 84 ? -18.259 3.816 37.338 1.00 61.19 84 VAL A CA 1
ATOM 668 C C . VAL A 1 84 ? -17.205 4.847 36.935 1.00 61.19 84 VAL A C 1
ATOM 670 O O . VAL A 1 84 ? -17.523 5.998 36.641 1.00 61.19 84 VAL A O 1
ATOM 673 N N . SER A 1 85 ? -15.931 4.444 36.958 1.00 60.50 85 SER A N 1
ATOM 674 C CA . SER A 1 85 ? -14.840 5.246 36.397 1.00 60.50 85 SER A CA 1
ATOM 675 C C . SER A 1 85 ? -15.113 5.513 34.914 1.00 60.50 85 SER A C 1
ATOM 677 O O . SER A 1 85 ? -15.566 4.608 34.221 1.00 60.50 85 SER A O 1
ATOM 679 N N . GLU A 1 86 ? -14.828 6.733 34.441 1.00 70.25 86 GLU A N 1
ATOM 680 C CA . GLU A 1 86 ? -15.027 7.191 33.045 1.00 70.25 86 GLU A CA 1
ATOM 681 C C . GLU A 1 86 ? -16.474 7.561 32.649 1.00 70.25 86 GLU A C 1
ATOM 683 O O . GLU A 1 86 ? -16.767 7.796 31.473 1.00 70.25 86 GLU A O 1
ATOM 688 N N . CYS A 1 87 ? -17.378 7.703 33.625 1.00 76.81 87 CYS A N 1
ATOM 689 C CA . CYS A 1 87 ? -18.730 8.219 33.402 1.00 76.81 87 CYS A CA 1
ATOM 690 C C . CYS A 1 87 ? -18.895 9.662 33.889 1.00 76.81 87 CYS A C 1
ATOM 692 O O . CYS A 1 87 ? -18.410 10.043 34.952 1.00 76.81 87 CYS A O 1
ATOM 694 N N . THR A 1 88 ? -19.628 10.466 33.117 1.00 78.12 88 THR A N 1
ATOM 695 C CA . THR A 1 88 ? -20.043 11.816 33.511 1.00 78.12 88 THR A CA 1
ATOM 696 C C . THR A 1 88 ? -21.476 11.778 34.013 1.00 78.12 88 THR A C 1
ATOM 698 O O . THR A 1 88 ? -22.361 11.248 33.337 1.00 78.12 88 THR A O 1
ATOM 701 N N . CYS A 1 89 ? -21.709 12.354 35.187 1.00 78.88 89 CYS A N 1
ATOM 702 C CA . CYS A 1 89 ? -23.048 12.476 35.731 1.00 78.88 89 CYS A CA 1
ATOM 703 C C . CYS A 1 89 ? -23.862 13.547 34.984 1.00 78.88 89 CYS A C 1
ATOM 705 O O . CYS A 1 89 ? -23.363 14.641 34.717 1.00 78.88 89 CYS A O 1
ATOM 707 N N . ILE A 1 90 ? -25.116 13.233 34.666 1.00 79.06 90 ILE A N 1
ATOM 708 C CA . ILE A 1 90 ? -26.103 14.158 34.113 1.00 79.06 90 ILE A CA 1
ATOM 709 C C . ILE A 1 90 ? -27.133 14.448 35.206 1.00 79.06 90 ILE A C 1
ATOM 711 O O . ILE A 1 90 ? -27.758 13.530 35.743 1.00 79.06 90 ILE A O 1
ATOM 715 N N . HIS A 1 91 ? -27.317 15.734 35.500 1.00 77.00 91 HIS A N 1
ATOM 716 C CA . HIS A 1 91 ? -28.399 16.241 36.337 1.00 77.00 91 HIS A CA 1
ATOM 717 C C . HIS A 1 91 ? -29.386 16.987 35.437 1.00 77.00 91 HIS A C 1
ATOM 719 O O . HIS A 1 91 ? -29.059 18.040 34.892 1.00 77.00 91 HIS A O 1
ATOM 725 N N . GLU A 1 92 ? -30.579 16.433 35.251 1.00 71.19 92 GLU A N 1
ATOM 726 C CA . GLU A 1 92 ? -31.674 17.104 34.540 1.00 71.19 92 GLU A CA 1
ATOM 727 C C . GLU A 1 92 ? -32.533 17.932 35.510 1.00 71.19 92 GLU A C 1
ATOM 729 O O . GLU A 1 92 ? -33.245 18.854 35.104 1.00 71.19 92 GLU A O 1
ATOM 734 N N . SER A 1 93 ? -32.439 17.652 36.815 1.00 65.62 93 SER A N 1
ATOM 735 C CA . SER A 1 93 ? -33.183 18.360 37.853 1.00 65.62 93 SER A CA 1
ATOM 736 C C . SER A 1 93 ? -32.512 19.677 38.295 1.00 65.62 93 SER A C 1
ATOM 738 O O . SER A 1 93 ? -31.364 19.723 38.733 1.00 65.62 93 SER A O 1
ATOM 740 N N . TRP A 1 94 ? -33.276 20.778 38.254 1.00 60.78 94 TRP A N 1
ATOM 741 C CA . TRP A 1 94 ? -32.837 22.135 38.643 1.00 60.78 94 TRP A CA 1
ATOM 742 C C . TRP A 1 94 ? -32.487 22.294 40.133 1.00 60.78 94 TRP A C 1
ATOM 744 O O . TRP A 1 94 ? -31.917 23.308 40.528 1.00 60.78 94 TRP A O 1
ATOM 754 N N . TRP A 1 95 ? -32.825 21.307 40.966 1.00 58.69 95 TRP A N 1
ATOM 755 C CA . TRP A 1 95 ? -32.611 21.359 42.413 1.00 58.69 95 TRP A CA 1
ATOM 756 C C . TRP A 1 95 ? -31.230 20.866 42.854 1.00 58.69 95 TRP A C 1
ATOM 758 O O . TRP A 1 95 ? -30.923 20.995 44.034 1.00 58.69 95 TRP A O 1
ATOM 768 N N . GLY A 1 96 ? -30.395 20.354 41.935 1.00 53.50 96 GLY A N 1
ATOM 769 C CA . GLY A 1 96 ? -28.927 20.297 42.049 1.00 53.50 96 GLY A CA 1
ATOM 770 C C . GLY A 1 96 ? -28.310 19.689 43.319 1.00 53.50 96 GLY A C 1
ATOM 771 O O . GLY A 1 96 ? -27.128 19.901 43.572 1.00 53.50 96 GLY A O 1
ATOM 772 N N . LEU A 1 97 ? -29.074 18.968 44.142 1.00 54.69 97 LEU A N 1
ATOM 773 C CA . LEU A 1 97 ? -28.661 18.533 45.474 1.00 54.69 97 LEU A CA 1
ATOM 774 C C . LEU A 1 97 ? -28.912 17.031 45.636 1.00 54.69 97 LEU A C 1
ATOM 776 O O . LEU A 1 97 ? -29.945 16.598 46.138 1.00 54.69 97 LEU A O 1
ATOM 780 N N . GLY A 1 98 ? -27.913 16.238 45.242 1.00 60.44 98 GLY A N 1
ATOM 781 C CA . GLY A 1 98 ? -27.569 15.025 45.988 1.00 60.44 98 GLY A CA 1
ATOM 782 C C . GLY A 1 98 ? -27.598 13.681 45.259 1.00 60.44 98 GLY A C 1
ATOM 783 O O . GLY A 1 98 ? -27.101 12.719 45.834 1.00 60.44 98 GLY A O 1
ATOM 784 N N . ALA A 1 99 ? -28.117 13.567 44.032 1.00 65.00 99 ALA A N 1
ATOM 785 C CA . ALA A 1 99 ? -28.074 12.300 43.292 1.00 65.00 99 ALA A CA 1
ATOM 786 C C . ALA A 1 99 ? -27.957 12.507 41.779 1.00 65.00 99 ALA A C 1
ATOM 788 O O . ALA A 1 99 ? -28.548 13.429 41.220 1.00 65.00 99 ALA A O 1
ATOM 789 N N . CYS A 1 100 ? -27.183 11.640 41.130 1.00 73.06 100 CYS A N 1
ATOM 790 C CA . CYS A 1 100 ? -27.072 11.594 39.680 1.00 73.06 100 CYS A CA 1
ATOM 791 C C . CYS A 1 100 ? -28.373 11.069 39.046 1.00 73.06 100 CYS A C 1
ATOM 793 O O . CYS A 1 100 ? -28.824 9.987 39.432 1.00 73.06 100 CYS A O 1
ATOM 795 N N . ASP A 1 101 ? -28.966 11.800 38.090 1.00 76.19 101 ASP A N 1
ATOM 796 C CA . ASP A 1 101 ? -30.206 11.375 37.412 1.00 76.19 101 ASP A CA 1
ATOM 797 C C . ASP A 1 101 ? -29.903 10.264 36.387 1.00 76.19 101 ASP A C 1
ATOM 799 O O . ASP A 1 101 ? -30.583 9.234 36.315 1.00 76.19 101 ASP A O 1
ATOM 803 N N . SER A 1 102 ? -28.828 10.442 35.617 1.00 79.62 102 SER A N 1
ATOM 804 C CA . SER A 1 102 ? -28.293 9.431 34.704 1.00 79.62 102 SER A CA 1
ATOM 805 C C . SER A 1 102 ? -26.795 9.611 34.483 1.00 79.62 102 SER A C 1
ATOM 807 O O . SER A 1 102 ? -26.244 10.685 34.709 1.00 79.62 102 SER A O 1
ATOM 809 N N . CYS A 1 103 ? -26.126 8.560 34.018 1.00 80.12 103 CYS A N 1
ATOM 810 C CA . CYS A 1 103 ? -24.716 8.612 33.664 1.00 80.12 103 CYS A CA 1
ATOM 811 C C . CYS A 1 103 ? -24.505 8.488 32.179 1.00 80.12 103 CYS A C 1
ATOM 813 O O . CYS A 1 103 ? -25.054 7.593 31.542 1.00 80.12 103 CYS A O 1
ATOM 815 N N . ARG A 1 104 ? -23.617 9.329 31.663 1.00 83.38 104 ARG A N 1
ATOM 816 C CA . ARG A 1 104 ? -23.050 9.205 30.333 1.00 83.38 104 ARG A CA 1
ATOM 817 C C . ARG A 1 104 ? -21.686 8.540 30.435 1.00 83.38 104 ARG A C 1
ATOM 819 O O . ARG A 1 104 ? -20.732 9.167 30.886 1.00 83.38 104 ARG A O 1
ATOM 826 N N . CYS A 1 105 ? -21.605 7.288 30.019 1.00 83.12 105 CYS A N 1
ATOM 827 C CA . CYS A 1 105 ? -20.384 6.495 30.074 1.00 83.12 105 CYS A CA 1
ATOM 828 C C . CYS A 1 105 ? -19.813 6.324 28.672 1.00 83.12 105 CYS A C 1
ATOM 830 O O . CYS A 1 105 ? -20.543 5.938 27.755 1.00 83.12 105 CYS A O 1
ATOM 832 N N . THR A 1 106 ? -18.518 6.584 28.503 1.00 83.44 106 THR A N 1
ATOM 833 C CA . THR A 1 106 ? -17.810 6.184 27.285 1.00 83.44 106 THR A CA 1
ATOM 834 C C . THR A 1 106 ? -17.356 4.749 27.473 1.00 83.44 106 THR A C 1
ATOM 836 O O . THR A 1 106 ? -16.635 4.447 28.415 1.00 83.44 106 THR A O 1
ATOM 839 N N . LYS A 1 107 ? -17.804 3.855 26.598 1.00 82.62 107 LYS A N 1
ATOM 840 C CA . LYS A 1 107 ? -17.387 2.459 26.600 1.00 82.62 107 LYS A CA 1
ATOM 841 C C . LYS A 1 107 ? -16.638 2.127 25.332 1.00 82.62 107 LYS A C 1
ATOM 843 O O . LYS A 1 107 ? -16.960 2.611 24.248 1.00 82.62 107 LYS A O 1
ATOM 848 N N . GLU A 1 108 ? -15.671 1.244 25.496 1.00 87.94 108 GLU A N 1
ATOM 849 C CA . GLU A 1 108 ? -14.972 0.607 24.402 1.00 87.94 108 GLU A CA 1
ATOM 850 C C . GLU A 1 108 ? -15.724 -0.654 23.958 1.00 87.94 108 GLU A C 1
ATOM 852 O O . GLU A 1 108 ? -16.211 -1.437 24.778 1.00 87.94 108 GLU A O 1
ATOM 857 N N . ARG A 1 109 ? -15.820 -0.864 22.646 1.00 83.25 109 ARG A N 1
ATOM 858 C CA . ARG A 1 109 ? -16.168 -2.159 22.061 1.00 83.25 109 ARG A CA 1
ATOM 859 C C . ARG A 1 109 ? -15.210 -2.488 20.929 1.00 83.25 109 ARG A C 1
ATOM 861 O O . ARG A 1 109 ? -14.871 -1.631 20.116 1.00 83.25 109 ARG A O 1
ATOM 868 N N . THR A 1 110 ? -14.853 -3.758 20.827 1.00 90.50 110 THR A N 1
ATOM 869 C CA . THR A 1 110 ? -14.179 -4.282 19.643 1.00 90.50 110 THR A CA 1
ATOM 870 C C . THR A 1 110 ? -15.231 -4.630 18.600 1.00 90.50 110 THR A C 1
ATOM 872 O O . THR A 1 110 ? -16.135 -5.426 18.861 1.00 90.50 110 THR A O 1
ATOM 875 N N . VAL A 1 111 ? -15.122 -4.046 17.412 1.00 86.31 111 VAL A N 1
ATOM 876 C CA . VAL A 1 111 ? -15.968 -4.385 16.264 1.00 86.31 111 VAL A CA 1
ATOM 877 C C . VAL A 1 111 ? -15.126 -5.027 15.175 1.00 86.31 111 VAL A C 1
ATOM 879 O O . VAL A 1 111 ? -13.992 -4.629 14.915 1.00 86.31 111 VAL A O 1
ATOM 882 N N . THR A 1 112 ? -15.682 -6.039 14.515 1.00 87.44 112 THR A N 1
ATOM 883 C CA . THR A 1 112 ? -15.073 -6.604 13.312 1.00 87.44 112 THR A CA 1
ATOM 884 C C . THR A 1 112 ? -15.532 -5.793 12.113 1.00 87.44 112 THR A C 1
ATOM 886 O O . THR A 1 112 ? -16.716 -5.790 11.774 1.00 87.44 112 THR A O 1
ATOM 889 N N . LYS A 1 113 ? -14.593 -5.105 11.469 1.00 81.69 113 LYS A N 1
ATOM 890 C CA . LYS A 1 113 ? -14.827 -4.362 10.232 1.00 81.69 113 LYS A CA 1
ATOM 891 C C . LYS A 1 113 ? -14.205 -5.099 9.057 1.00 81.69 113 LYS A C 1
ATOM 893 O O . LYS A 1 113 ? -13.286 -5.901 9.214 1.00 81.69 113 LYS A O 1
ATOM 898 N N . LEU A 1 114 ? -14.725 -4.822 7.868 1.00 81.75 114 LEU A N 1
ATOM 899 C CA . LEU A 1 114 ? -14.190 -5.339 6.617 1.00 81.75 114 LEU A CA 1
ATOM 900 C C . LEU A 1 114 ? -13.492 -4.197 5.891 1.00 81.75 114 LEU A C 1
ATOM 902 O O . LEU A 1 114 ? -14.065 -3.119 5.737 1.00 81.75 114 LEU A O 1
ATOM 906 N N . LYS A 1 115 ? -12.265 -4.440 5.442 1.00 77.00 115 LYS A N 1
ATOM 907 C CA . LYS A 1 115 ? -11.526 -3.525 4.579 1.00 77.00 115 LYS A CA 1
ATOM 908 C C . LYS A 1 115 ? -11.109 -4.267 3.325 1.00 77.00 115 LYS A C 1
ATOM 910 O O . LYS A 1 115 ? -10.662 -5.411 3.387 1.00 77.00 115 LYS A O 1
ATOM 915 N N . ASP A 1 116 ? -11.258 -3.607 2.190 1.00 78.81 116 ASP A N 1
ATOM 916 C CA . ASP A 1 116 ? -10.706 -4.106 0.944 1.00 78.81 116 ASP A CA 1
ATOM 917 C C . ASP A 1 116 ? -9.232 -3.735 0.878 1.00 78.81 116 ASP A C 1
ATOM 919 O O . ASP A 1 116 ? -8.857 -2.568 0.993 1.00 78.81 116 ASP A O 1
ATOM 923 N N . VAL A 1 117 ? -8.405 -4.759 0.739 1.00 74.62 117 VAL A N 1
ATOM 924 C CA . VAL A 1 117 ? -6.959 -4.641 0.688 1.00 74.62 117 VAL A CA 1
ATOM 925 C C . VAL A 1 117 ? -6.520 -5.128 -0.679 1.00 74.62 117 VAL A C 1
ATOM 927 O O . VAL A 1 117 ? -6.792 -6.269 -1.059 1.00 74.62 117 VAL A O 1
ATOM 930 N N . CYS A 1 118 ? -5.873 -4.251 -1.438 1.00 78.69 118 CYS A N 1
ATOM 931 C CA . CYS A 1 118 ? -5.436 -4.542 -2.790 1.00 78.69 118 CYS A CA 1
ATOM 932 C C . CYS A 1 118 ? -3.912 -4.602 -2.885 1.00 78.69 118 CYS A C 1
ATOM 934 O O . CYS A 1 118 ? -3.200 -3.930 -2.145 1.00 78.69 118 CYS A O 1
ATOM 936 N N . ILE A 1 119 ? -3.403 -5.388 -3.828 1.00 76.62 119 ILE A N 1
ATOM 937 C CA . ILE A 1 119 ? -1.983 -5.436 -4.181 1.00 76.62 119 ILE A CA 1
ATOM 938 C C . ILE A 1 119 ? -1.815 -5.225 -5.682 1.00 76.62 119 ILE A C 1
ATOM 940 O O . ILE A 1 119 ? -2.640 -5.675 -6.484 1.00 76.62 119 ILE A O 1
ATOM 944 N N . LYS A 1 120 ? -0.741 -4.535 -6.073 1.00 74.12 120 LYS A N 1
ATOM 945 C CA . LYS A 1 120 ? -0.334 -4.426 -7.478 1.00 74.12 120 LYS A CA 1
ATOM 946 C C . LYS A 1 120 ? 0.538 -5.628 -7.827 1.00 74.12 120 LYS A C 1
ATOM 948 O O . LYS A 1 120 ? 1.658 -5.745 -7.341 1.00 74.12 120 LYS A O 1
ATOM 953 N N . ILE A 1 121 ? 0.036 -6.508 -8.686 1.00 74.62 121 ILE A N 1
ATOM 954 C CA . ILE A 1 121 ? 0.808 -7.631 -9.238 1.00 74.62 121 ILE A CA 1
ATOM 955 C C . ILE A 1 121 ? 1.174 -7.347 -10.690 1.00 74.62 121 ILE A C 1
ATOM 957 O O . ILE A 1 121 ? 0.426 -6.676 -11.398 1.00 74.62 121 ILE A O 1
ATOM 961 N N . LYS A 1 122 ? 2.299 -7.873 -11.181 1.00 71.75 122 LYS A N 1
ATOM 962 C CA . LYS A 1 122 ? 2.593 -7.812 -12.621 1.00 71.75 122 LYS A CA 1
ATOM 963 C C . LYS A 1 122 ? 1.704 -8.813 -13.371 1.00 71.75 122 LYS A C 1
ATOM 965 O O . LYS A 1 122 ? 1.460 -9.912 -12.881 1.00 71.75 122 LYS A O 1
ATOM 970 N N . LEU A 1 123 ? 1.248 -8.476 -14.577 1.00 68.81 123 LEU A N 1
ATOM 971 C CA . LEU A 1 123 ? 0.347 -9.299 -15.400 1.00 68.81 123 LEU A CA 1
ATOM 972 C C . LEU A 1 123 ? 0.880 -10.722 -15.611 1.00 68.81 123 LEU A C 1
ATOM 974 O O . LEU A 1 123 ? 0.119 -11.679 -15.513 1.00 68.81 123 LEU A O 1
ATOM 978 N N . TRP A 1 124 ? 2.191 -10.880 -15.825 1.00 65.88 124 TRP A N 1
ATOM 979 C CA . TRP A 1 124 ? 2.831 -12.193 -15.983 1.00 65.88 124 TRP A CA 1
ATOM 980 C C . TRP A 1 124 ? 2.822 -13.043 -14.702 1.00 65.88 124 TRP A C 1
ATOM 982 O O . TRP A 1 124 ? 2.977 -14.257 -14.780 1.00 65.88 124 TRP A O 1
ATOM 992 N N . GLN A 1 125 ? 2.625 -12.429 -13.531 1.00 64.06 125 GLN A N 1
ATOM 993 C CA . GLN A 1 125 ? 2.475 -13.129 -12.253 1.00 64.06 125 GLN A CA 1
ATOM 994 C C . GLN A 1 125 ? 1.028 -13.576 -11.999 1.00 64.06 125 GLN A C 1
ATOM 996 O O . GLN A 1 125 ? 0.802 -14.446 -11.164 1.00 64.06 125 GLN A O 1
ATOM 1001 N N . SER A 1 126 ? 0.049 -13.025 -12.729 1.00 63.97 126 SER A N 1
ATOM 1002 C CA . SER A 1 126 ? -1.375 -13.339 -12.555 1.00 63.97 126 SER A CA 1
ATOM 1003 C C . SER A 1 126 ? -1.739 -14.822 -12.725 1.00 63.97 126 SER A C 1
ATOM 1005 O O . SER A 1 126 ? -2.613 -15.266 -11.984 1.00 63.97 126 SER A O 1
ATOM 1007 N N . PRO A 1 127 ? -1.136 -15.604 -13.645 1.00 66.50 127 PRO A N 1
ATOM 1008 C CA . PRO A 1 127 ? -1.460 -17.027 -13.789 1.00 66.50 127 PRO A CA 1
ATOM 1009 C C . PRO A 1 127 ? -1.031 -17.879 -12.587 1.00 66.50 127 PRO A C 1
ATOM 1011 O O . PRO A 1 127 ? -1.616 -18.926 -12.348 1.00 66.50 127 PRO A O 1
ATOM 1014 N N . ASN A 1 128 ? -0.028 -17.420 -11.830 1.00 66.69 128 ASN A N 1
ATOM 1015 C CA . ASN A 1 128 ? 0.525 -18.100 -10.654 1.00 66.69 128 ASN A CA 1
ATOM 1016 C C . ASN A 1 128 ? 0.195 -17.347 -9.356 1.00 66.69 128 ASN A C 1
ATOM 1018 O O . ASN A 1 128 ? 0.925 -17.458 -8.371 1.00 66.69 128 ASN A O 1
ATOM 1022 N N . TYR A 1 129 ? -0.860 -16.529 -9.374 1.00 62.59 129 TYR A N 1
ATOM 1023 C CA . TYR A 1 129 ? -1.262 -15.734 -8.223 1.00 62.59 129 TYR A CA 1
ATOM 1024 C C . TYR A 1 129 ? -1.557 -16.637 -7.021 1.00 62.59 129 TYR A C 1
ATOM 1026 O O . TYR A 1 129 ? -2.356 -17.569 -7.115 1.00 62.59 129 TYR A O 1
ATOM 1034 N N . ASN A 1 130 ? -0.916 -16.341 -5.892 1.00 65.31 130 ASN A N 1
ATOM 1035 C CA . ASN A 1 130 ? -1.118 -17.036 -4.629 1.00 65.31 130 ASN A CA 1
ATOM 1036 C C . ASN A 1 130 ? -1.647 -16.038 -3.595 1.00 65.31 130 ASN A C 1
ATOM 1038 O O . ASN A 1 130 ? -1.066 -14.971 -3.404 1.00 65.31 130 ASN A O 1
ATOM 1042 N N . GLU A 1 131 ? -2.732 -16.395 -2.911 1.00 61.00 131 GLU A N 1
ATOM 1043 C CA . GLU A 1 131 ? -3.335 -15.556 -1.872 1.00 61.00 131 GLU A CA 1
ATOM 1044 C C . GLU A 1 131 ? -2.375 -15.260 -0.708 1.00 61.00 131 GLU A C 1
ATOM 1046 O O . GLU A 1 131 ? -2.507 -14.224 -0.064 1.00 61.00 131 GLU A O 1
ATOM 1051 N N . ASN A 1 132 ? -1.363 -16.105 -0.487 1.00 64.12 132 ASN A N 1
ATOM 1052 C CA . ASN A 1 132 ? -0.319 -15.898 0.524 1.00 64.12 132 ASN A CA 1
ATOM 1053 C C . ASN A 1 132 ? 0.654 -14.757 0.167 1.00 64.12 132 ASN A C 1
ATOM 1055 O O . ASN A 1 132 ? 1.505 -14.389 0.968 1.00 64.12 132 ASN A O 1
ATOM 1059 N N . TRP A 1 133 ? 0.573 -14.182 -1.038 1.00 61.53 133 TRP A N 1
ATOM 1060 C CA . TRP A 1 133 ? 1.362 -12.999 -1.408 1.00 61.53 133 TRP A CA 1
ATOM 1061 C C . TRP A 1 133 ? 0.810 -11.700 -0.807 1.00 61.53 133 TRP A C 1
ATOM 1063 O O . TRP A 1 133 ? 1.420 -10.647 -0.967 1.00 61.53 133 TRP A O 1
ATOM 1073 N N . LEU A 1 134 ? -0.323 -11.769 -0.102 1.00 58.28 134 LEU A N 1
ATOM 1074 C CA . LEU A 1 134 ? -0.916 -10.646 0.624 1.00 58.28 134 LEU A CA 1
ATOM 1075 C C . LEU A 1 134 ? -0.152 -10.269 1.909 1.00 58.28 134 LEU A C 1
ATOM 1077 O O . LEU A 1 134 ? -0.49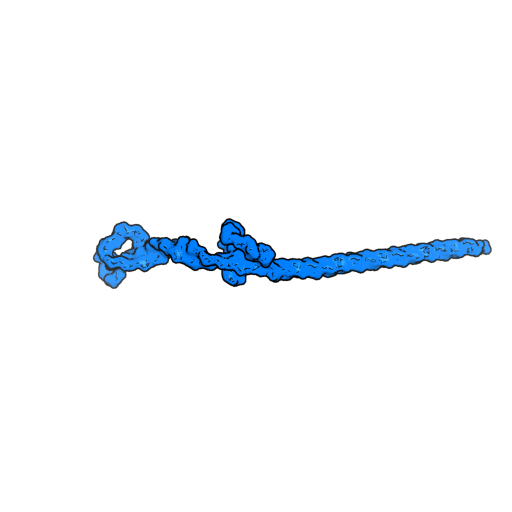0 -9.261 2.522 1.00 58.28 134 LEU A O 1
ATOM 1081 N N . ASP A 1 135 ? 0.889 -11.021 2.283 1.00 57.22 135 ASP A N 1
ATOM 1082 C CA . ASP A 1 135 ? 1.659 -10.804 3.516 1.00 57.22 135 ASP A CA 1
ATOM 1083 C C . ASP A 1 135 ? 2.872 -9.852 3.352 1.00 57.22 135 ASP A C 1
ATOM 1085 O O . ASP A 1 135 ? 3.573 -9.584 4.327 1.00 57.22 135 ASP A O 1
ATOM 1089 N N . TYR A 1 136 ? 3.153 -9.314 2.150 1.00 52.38 136 TYR A N 1
ATOM 1090 C CA . TYR A 1 136 ? 4.348 -8.480 1.887 1.00 52.38 136 TYR A CA 1
ATOM 1091 C C . TYR A 1 136 ? 4.165 -7.445 0.751 1.00 52.38 136 TYR A C 1
ATOM 1093 O O . TYR A 1 136 ? 3.756 -7.818 -0.347 1.00 52.38 136 TYR A O 1
ATOM 1101 N N . PRO A 1 137 ? 4.656 -6.191 0.876 1.00 57.78 137 PRO A N 1
ATOM 1102 C CA . PRO A 1 137 ? 4.534 -5.259 1.999 1.00 57.78 137 PRO A CA 1
ATOM 1103 C C . PRO A 1 137 ? 3.822 -3.944 1.589 1.00 57.78 137 PRO A C 1
ATOM 1105 O O . PRO A 1 137 ? 3.880 -2.949 2.309 1.00 57.78 137 PRO A O 1
ATOM 1108 N N . GLU A 1 138 ? 3.186 -3.891 0.415 1.00 65.31 138 GLU A N 1
ATOM 1109 C CA . GLU A 1 138 ? 2.526 -2.680 -0.079 1.00 65.31 138 GLU A CA 1
ATOM 1110 C C . GLU A 1 138 ? 1.054 -2.946 -0.360 1.00 65.31 138 GLU A C 1
ATOM 1112 O O . GLU A 1 138 ? 0.684 -3.533 -1.377 1.00 65.31 138 GLU A O 1
ATOM 1117 N N . LEU A 1 139 ? 0.225 -2.503 0.579 1.00 71.19 139 LEU A N 1
ATOM 1118 C CA . LEU A 1 139 ? -1.219 -2.544 0.464 1.00 71.19 139 LEU A CA 1
ATOM 1119 C C . LEU A 1 139 ? -1.709 -1.282 -0.243 1.00 71.19 139 LEU A C 1
ATOM 1121 O O . LEU A 1 139 ? -1.184 -0.187 -0.035 1.00 71.19 139 LEU A O 1
ATOM 1125 N N . TYR A 1 140 ? -2.730 -1.440 -1.069 1.00 74.56 140 TYR A N 1
ATOM 1126 C CA . TYR A 1 140 ? -3.362 -0.384 -1.841 1.00 74.56 140 TYR A CA 1
ATOM 1127 C C . TYR A 1 140 ? -4.872 -0.383 -1.580 1.00 74.56 140 TYR A C 1
ATOM 1129 O O . TYR A 1 140 ? -5.449 -1.427 -1.265 1.00 74.56 140 TYR A O 1
ATOM 1137 N N . ASP A 1 141 ? -5.512 0.779 -1.686 1.00 74.19 141 ASP A N 1
ATOM 1138 C CA . ASP A 1 141 ? -6.972 0.888 -1.718 1.00 74.19 141 ASP A CA 1
ATOM 1139 C C . ASP A 1 141 ? -7.523 0.481 -3.100 1.00 74.19 141 ASP A C 1
ATOM 1141 O O . ASP A 1 141 ? -6.768 0.108 -4.009 1.00 74.19 141 ASP A O 1
ATOM 1145 N N . LYS A 1 142 ? -8.852 0.506 -3.264 1.00 75.50 142 LYS A N 1
ATOM 1146 C CA . LYS A 1 142 ? -9.508 0.154 -4.538 1.00 75.50 142 LYS A CA 1
ATOM 1147 C C . LYS A 1 142 ? -9.179 1.140 -5.652 1.00 75.50 142 LYS A C 1
ATOM 1149 O O . LYS A 1 142 ? -9.258 0.797 -6.829 1.00 75.50 142 LYS A O 1
ATOM 1154 N N . GLU A 1 143 ? -8.818 2.352 -5.269 1.00 76.31 143 GLU A N 1
ATOM 1155 C CA . GLU A 1 143 ? -8.442 3.461 -6.124 1.00 76.31 143 GLU A CA 1
ATOM 1156 C C . GLU A 1 143 ? -6.959 3.384 -6.541 1.00 76.31 143 GLU A C 1
ATOM 1158 O O . GLU A 1 143 ? -6.515 4.143 -7.400 1.00 76.31 143 GLU A O 1
ATOM 1163 N N . GLY A 1 144 ? -6.197 2.427 -5.995 1.00 68.06 144 GLY A N 1
ATOM 1164 C CA . GLY A 1 144 ? -4.796 2.185 -6.327 1.00 68.06 144 GLY A CA 1
ATOM 1165 C C . GLY A 1 144 ? -3.801 3.070 -5.570 1.00 68.06 144 GLY A C 1
ATOM 1166 O O . GLY A 1 144 ? -2.619 3.088 -5.939 1.00 68.06 144 GLY A O 1
ATOM 1167 N N . ASN A 1 145 ? -4.237 3.769 -4.519 1.00 77.12 145 ASN A N 1
ATOM 1168 C CA . ASN A 1 145 ? -3.385 4.532 -3.611 1.00 77.12 145 ASN A CA 1
ATOM 1169 C C . ASN A 1 145 ? -2.805 3.627 -2.532 1.00 77.12 145 ASN A C 1
ATOM 1171 O O . ASN A 1 145 ? -3.464 2.725 -2.024 1.00 77.12 145 ASN A O 1
ATOM 1175 N N . ARG A 1 146 ? -1.559 3.890 -2.143 1.00 73.31 146 ARG A N 1
ATOM 1176 C CA . ARG A 1 146 ? -0.873 3.118 -1.107 1.00 73.31 146 ARG A CA 1
ATOM 1177 C C . ARG A 1 146 ? -1.477 3.398 0.272 1.00 73.31 146 ARG A C 1
ATOM 1179 O O . ARG A 1 146 ? -1.494 4.541 0.724 1.00 73.31 146 ARG A O 1
ATOM 1186 N N . ILE A 1 147 ? -1.883 2.340 0.962 1.00 70.44 147 ILE A N 1
ATOM 1187 C CA . ILE A 1 147 ? -2.292 2.351 2.366 1.00 70.44 147 ILE A CA 1
ATOM 1188 C C . ILE A 1 147 ? -1.012 2.169 3.197 1.00 70.44 147 ILE A C 1
ATOM 1190 O O . ILE A 1 147 ? -0.322 1.160 3.049 1.00 70.44 147 ILE A O 1
ATOM 1194 N N . LYS A 1 148 ? -0.654 3.179 3.997 1.00 62.12 148 LYS A N 1
ATOM 1195 C CA . LYS A 1 148 ? 0.470 3.120 4.947 1.00 62.12 148 LYS A CA 1
ATOM 1196 C C . LYS A 1 148 ? 0.104 2.351 6.208 1.00 62.12 148 LYS A C 1
ATOM 1198 O O . LYS A 1 148 ? -1.071 2.458 6.626 1.00 62.12 148 LYS A O 1
#

pLDDT: mean 71.55, std 12.31, range [46.84, 94.25]

Radius of gyration: 41.43 Å; chains: 1; bounding box: 99×57×102 Å

Secondary structure (DSSP, 8-state):
---THHHHHHHHHHHHHHHHHHHHHHHHHHHHHHHHHHHHHHHHHHHHHHHHHHHTEEEEEEEEEEEEEEEEEEEEESTTGGG-TTEEEE---TT--S--SEEEEEEEEEEEEEEEEEEEEEGGGGGG--GGGGGSS-EE-TTSPEE-

Sequence (148 aa):
MAKPSEEVAKKRKGWKIFGLVILIFIFLMFLVFSIDIIFGKGKMIGNIVSDLSESTTKLVCKQQSYQDIEYYTEVVSGKNCDRVSECTCIHESWWGLGACDSCRCTKERTVTKLKDVCIKIKLWQSPNYNENWLDYPELYDKEGNRIK